Protein AF-A0A1G2GUV9-F1 (afdb_monomer)

pLDDT: mean 83.11, std 17.22, range [47.56, 98.5]

Foldseek 3Di:
DDPPDPPPPPDPDCLVVLVVVLVVVLVVLVVCVVVVVDPPVRSVVPNVVSVVVVVVSVVCPVVDPRD

Mean predicted aligned error: 8.71 Å

Organism: NCBI:txid1802126

Secondary structure (DSSP, 8-state):
------------SHHHHHHHHHHHHHHHHHHHHHTTSS-HHHHHHHHHHHHHHHHHHHHTGGG-TT-

Structure (mmCIF, N/CA/C/O backbone):
data_AF-A0A1G2GUV9-F1
#
_entry.id   AF-A0A1G2GUV9-F1
#
loop_
_atom_site.group_PDB
_atom_site.id
_atom_site.type_symbol
_atom_site.label_atom_id
_atom_site.label_alt_id
_atom_site.label_comp_id
_atom_site.label_asym_id
_atom_site.label_entity_id
_atom_site.label_seq_id
_atom_site.pdbx_PDB_ins_code
_atom_si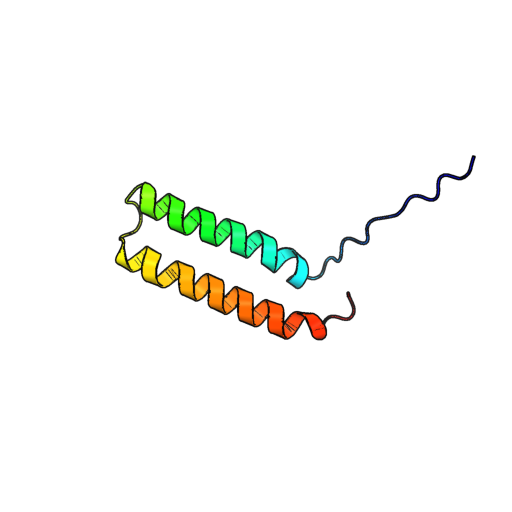te.Cartn_x
_atom_site.Cartn_y
_atom_site.Cartn_z
_atom_site.occupancy
_atom_site.B_iso_or_equiv
_atom_site.auth_seq_id
_atom_site.auth_comp_id
_atom_site.auth_asym_id
_atom_site.auth_atom_id
_atom_site.pdbx_PDB_model_num
ATOM 1 N N . MET A 1 1 ? 40.071 -13.344 18.091 1.00 49.09 1 MET A N 1
ATOM 2 C CA . MET A 1 1 ? 38.783 -12.637 18.229 1.00 49.09 1 MET A CA 1
ATOM 3 C C . MET A 1 1 ? 38.589 -11.878 16.936 1.00 49.09 1 MET A C 1
ATOM 5 O O . MET A 1 1 ? 39.222 -10.849 16.774 1.00 49.09 1 MET A O 1
ATOM 9 N N . ASP A 1 2 ? 37.825 -12.425 15.997 1.00 47.56 2 ASP A N 1
ATOM 10 C CA . ASP A 1 2 ? 37.562 -11.750 14.726 1.00 47.56 2 ASP A CA 1
ATOM 11 C C . ASP A 1 2 ? 36.046 -11.687 14.545 1.00 47.56 2 ASP A C 1
ATOM 13 O O . ASP A 1 2 ? 35.382 -12.695 14.305 1.00 47.56 2 ASP A O 1
ATOM 17 N N . GLN A 1 3 ? 35.482 -10.519 14.849 1.00 50.16 3 GLN A N 1
ATOM 18 C CA . GLN A 1 3 ? 34.059 -10.254 14.699 1.00 50.16 3 GLN A CA 1
ATOM 19 C C . GLN A 1 3 ? 33.812 -9.812 13.260 1.00 50.16 3 GLN A C 1
ATOM 21 O O . GLN A 1 3 ? 33.861 -8.622 12.952 1.00 50.16 3 GLN A O 1
ATOM 26 N N . THR A 1 4 ? 33.535 -10.765 12.371 1.00 49.16 4 THR A N 1
ATOM 27 C CA . THR A 1 4 ? 33.053 -10.460 11.022 1.00 49.16 4 THR A CA 1
ATOM 28 C C . THR A 1 4 ? 31.618 -9.944 11.129 1.00 49.16 4 THR A C 1
ATOM 30 O O . THR A 1 4 ? 30.649 -10.700 11.128 1.00 49.16 4 THR A O 1
ATOM 33 N N . GLN A 1 5 ? 31.486 -8.630 11.301 1.00 51.75 5 GLN A N 1
ATOM 34 C CA . GLN A 1 5 ? 30.210 -7.931 11.296 1.00 51.75 5 GLN A CA 1
ATOM 35 C C . GLN A 1 5 ? 29.555 -8.102 9.919 1.00 51.75 5 GLN A C 1
ATOM 37 O O . GLN A 1 5 ? 30.003 -7.532 8.924 1.00 51.75 5 GLN A O 1
ATOM 42 N N . THR A 1 6 ? 28.473 -8.876 9.852 1.00 51.94 6 THR A N 1
ATOM 43 C CA . THR A 1 6 ? 27.519 -8.861 8.738 1.00 51.94 6 THR A CA 1
ATOM 44 C C . THR A 1 6 ? 26.880 -7.476 8.663 1.00 51.94 6 THR A C 1
ATOM 46 O O . THR A 1 6 ? 25.844 -7.221 9.275 1.00 51.94 6 THR A O 1
ATOM 49 N N . GLN A 1 7 ? 27.515 -6.553 7.939 1.00 50.97 7 GLN A N 1
ATOM 50 C CA . GLN A 1 7 ? 26.909 -5.279 7.566 1.00 50.97 7 GLN A CA 1
ATOM 51 C C . GLN A 1 7 ? 25.692 -5.579 6.685 1.00 50.97 7 GLN A C 1
ATOM 53 O O . GLN A 1 7 ? 25.825 -5.940 5.514 1.00 50.97 7 GLN A O 1
ATOM 58 N N . GLY A 1 8 ? 24.496 -5.479 7.267 1.00 55.22 8 GLY A N 1
ATOM 59 C CA . GLY A 1 8 ? 23.243 -5.539 6.529 1.00 55.22 8 GLY A CA 1
ATOM 60 C C . GLY A 1 8 ? 23.251 -4.446 5.467 1.00 55.22 8 GLY A C 1
ATOM 61 O O . GLY A 1 8 ? 23.217 -3.262 5.794 1.00 55.22 8 GLY A O 1
ATOM 62 N N . LYS A 1 9 ? 23.353 -4.839 4.196 1.00 56.41 9 LYS A N 1
ATOM 63 C CA . LYS A 1 9 ? 23.347 -3.926 3.051 1.00 56.41 9 LYS A CA 1
ATOM 64 C C . LYS A 1 9 ? 21.973 -3.258 2.968 1.00 56.41 9 LYS A C 1
ATOM 66 O O . LYS A 1 9 ? 21.061 -3.780 2.335 1.00 56.41 9 LYS A O 1
ATOM 71 N N . THR A 1 10 ? 21.793 -2.117 3.625 1.00 58.25 10 THR A N 1
ATOM 72 C CA . THR A 1 10 ? 20.617 -1.272 3.422 1.00 58.25 10 THR A CA 1
ATOM 73 C C . THR A 1 10 ? 20.732 -0.655 2.031 1.00 58.25 10 THR A C 1
ATOM 75 O O . THR A 1 10 ? 21.524 0.257 1.806 1.00 58.25 10 THR A O 1
ATOM 78 N N . CYS A 1 11 ? 19.981 -1.167 1.050 1.00 64.81 11 CYS A N 1
ATOM 79 C CA . CYS A 1 11 ? 19.937 -0.490 -0.243 1.00 64.81 11 CYS A CA 1
ATOM 80 C C . CYS A 1 11 ? 19.246 0.872 -0.067 1.00 64.81 11 CYS A C 1
ATOM 82 O O . CYS A 1 11 ? 18.111 0.918 0.417 1.00 64.81 11 CYS A O 1
ATOM 84 N N . PRO A 1 12 ? 19.860 1.984 -0.507 1.00 66.00 12 PRO A N 1
ATOM 85 C CA . PRO A 1 12 ? 19.221 3.299 -0.477 1.00 66.00 12 PRO A CA 1
ATOM 86 C C . PRO A 1 12 ? 18.124 3.449 -1.541 1.00 66.00 12 PRO A C 1
ATOM 88 O O . PRO A 1 12 ? 17.410 4.451 -1.556 1.00 66.00 12 PRO A O 1
ATOM 91 N N . CYS A 1 13 ? 17.995 2.480 -2.450 1.00 73.12 13 CYS A N 1
ATOM 92 C CA . CYS A 1 13 ? 17.085 2.552 -3.573 1.00 73.12 13 CYS A CA 1
ATOM 93 C C . CYS A 1 13 ? 15.611 2.574 -3.109 1.00 73.12 13 CYS A C 1
ATOM 95 O O . CYS A 1 13 ? 15.211 1.751 -2.280 1.00 73.12 13 CYS A O 1
ATOM 97 N N . PRO A 1 14 ? 14.772 3.476 -3.663 1.00 72.62 14 PRO A N 1
ATOM 98 C CA . PRO A 1 14 ? 13.387 3.654 -3.220 1.00 72.62 14 PRO A CA 1
ATOM 99 C C . PRO A 1 14 ? 12.532 2.385 -3.280 1.00 72.62 14 PRO A C 1
ATOM 101 O O . PRO A 1 14 ? 11.588 2.253 -2.509 1.00 72.62 14 PRO A O 1
ATOM 104 N N . HIS A 1 15 ? 12.865 1.434 -4.159 1.00 72.56 15 HIS A N 1
ATOM 105 C CA . HIS A 1 15 ? 12.057 0.234 -4.367 1.00 72.56 15 HIS A CA 1
ATOM 106 C C . HIS A 1 15 ? 11.958 -0.656 -3.110 1.00 72.56 15 HIS A C 1
ATOM 108 O O . HIS A 1 15 ? 10.876 -1.155 -2.816 1.00 72.56 15 HIS A O 1
ATOM 114 N N . HIS A 1 16 ? 13.017 -0.774 -2.295 1.00 73.56 16 HIS A N 1
ATOM 115 C CA . HIS A 1 16 ? 12.934 -1.537 -1.037 1.00 73.56 16 HIS A CA 1
ATOM 116 C C . HIS A 1 16 ? 12.187 -0.787 0.069 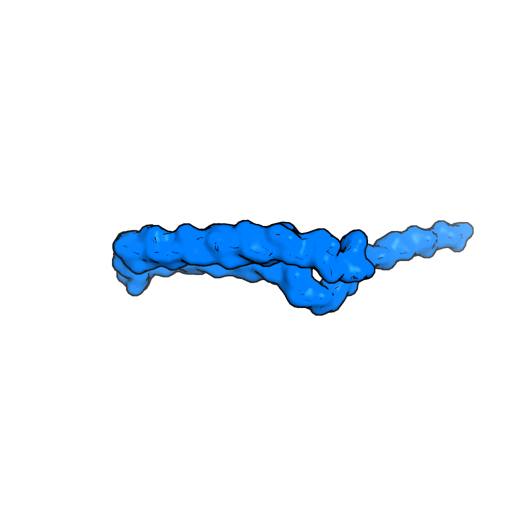1.00 73.56 16 HIS A C 1
ATOM 118 O O . HIS A 1 16 ? 11.657 -1.412 0.985 1.00 73.56 16 HIS A O 1
ATOM 124 N N . LYS A 1 17 ? 12.115 0.548 -0.014 1.00 80.88 17 LYS A N 1
ATOM 125 C CA . LYS A 1 17 ? 11.292 1.365 0.891 1.00 80.88 17 LYS A CA 1
ATOM 126 C C . LYS A 1 17 ? 9.825 1.403 0.463 1.00 80.88 17 LYS A C 1
ATOM 128 O O . LYS A 1 17 ? 8.971 1.723 1.280 1.00 80.88 17 LYS A O 1
ATOM 133 N N . MET A 1 18 ? 9.515 1.043 -0.781 1.00 87.06 18 MET A N 1
ATOM 134 C CA . MET A 1 18 ? 8.158 1.124 -1.316 1.00 87.06 18 MET A CA 1
ATOM 135 C C . MET A 1 18 ? 7.206 0.126 -0.652 1.00 87.06 18 MET A C 1
ATOM 137 O O . MET A 1 18 ? 6.092 0.492 -0.294 1.00 87.06 18 MET A O 1
ATOM 141 N N . THR A 1 19 ? 7.659 -1.111 -0.422 1.00 87.06 19 THR A N 1
ATOM 142 C CA . THR A 1 19 ? 6.841 -2.142 0.241 1.00 87.06 19 THR A CA 1
ATOM 143 C C . THR A 1 19 ? 6.367 -1.702 1.636 1.00 87.06 19 THR A C 1
ATOM 145 O O . THR A 1 19 ? 5.156 -1.692 1.857 1.00 87.06 19 THR A O 1
ATOM 148 N N . PRO A 1 20 ? 7.246 -1.293 2.577 1.00 90.06 20 PRO A N 1
ATOM 149 C CA . PRO A 1 20 ? 6.783 -0.857 3.893 1.00 90.06 20 PRO A CA 1
ATOM 150 C C . PRO A 1 20 ? 5.907 0.401 3.826 1.00 90.06 20 PRO A C 1
ATOM 152 O O . PRO A 1 20 ? 4.936 0.489 4.571 1.00 90.06 20 PRO A O 1
ATOM 155 N N . ILE A 1 21 ? 6.182 1.342 2.912 1.00 92.75 21 ILE A N 1
ATOM 156 C CA . ILE A 1 21 ? 5.328 2.525 2.715 1.00 92.75 21 ILE A CA 1
ATOM 157 C C . ILE A 1 21 ? 3.911 2.116 2.296 1.00 92.75 21 ILE A C 1
ATOM 159 O O . ILE A 1 21 ? 2.945 2.611 2.869 1.00 92.75 21 ILE A O 1
ATOM 163 N N . LEU A 1 22 ? 3.769 1.192 1.343 1.00 93.88 22 LEU A N 1
ATOM 164 C CA . LEU A 1 22 ? 2.456 0.724 0.892 1.00 93.88 22 LEU A CA 1
ATOM 165 C C . LEU A 1 22 ? 1.669 0.040 2.010 1.00 93.88 22 LEU A C 1
ATOM 167 O O . LEU A 1 22 ? 0.475 0.290 2.144 1.00 93.88 22 LEU A O 1
ATOM 171 N N . VAL A 1 23 ? 2.334 -0.762 2.847 1.00 95.00 23 VAL A N 1
ATOM 172 C CA . VAL A 1 23 ? 1.693 -1.380 4.018 1.00 95.00 23 VAL A CA 1
ATOM 173 C C . VAL A 1 23 ? 1.170 -0.312 4.982 1.00 95.00 23 VAL A C 1
ATOM 175 O O . VAL A 1 23 ? 0.036 -0.412 5.447 1.00 95.00 23 VAL A O 1
ATOM 178 N N . VAL A 1 24 ? 1.960 0.735 5.245 1.00 97.50 24 VAL A N 1
ATOM 179 C CA . VAL A 1 24 ? 1.532 1.856 6.096 1.00 97.50 24 VAL A CA 1
ATOM 180 C C . VAL A 1 24 ? 0.333 2.581 5.487 1.00 97.50 24 VAL A C 1
ATOM 182 O O . VAL A 1 24 ? -0.635 2.836 6.197 1.00 97.50 24 VAL A O 1
ATOM 185 N N . LEU A 1 25 ? 0.357 2.876 4.184 1.00 97.56 25 LEU A N 1
ATOM 186 C CA . LEU A 1 25 ? -0.746 3.567 3.509 1.00 97.56 25 LEU A CA 1
ATOM 187 C C . LEU A 1 25 ? -2.045 2.758 3.537 1.00 97.56 25 LEU A C 1
ATOM 189 O O . LEU A 1 25 ? -3.097 3.329 3.804 1.00 97.56 25 LEU A O 1
ATOM 193 N N . ILE A 1 26 ? -1.971 1.440 3.329 1.00 97.56 26 ILE A N 1
ATOM 194 C CA . ILE A 1 26 ? -3.135 0.552 3.442 1.00 97.56 26 ILE A CA 1
ATOM 195 C C . ILE A 1 26 ? -3.695 0.594 4.871 1.00 97.56 26 ILE A C 1
ATOM 197 O O . ILE A 1 26 ? -4.899 0.746 5.058 1.00 97.56 26 ILE A O 1
ATOM 201 N N . GLY A 1 27 ? -2.834 0.509 5.889 1.00 97.88 27 GLY A N 1
ATOM 202 C CA . GLY A 1 27 ? -3.265 0.609 7.285 1.00 97.88 27 GLY A CA 1
ATOM 203 C C . GLY A 1 27 ? -3.932 1.950 7.613 1.00 97.88 27 GLY A C 1
ATOM 204 O O . GLY A 1 27 ? -4.959 1.971 8.289 1.00 97.88 27 GLY A O 1
ATOM 205 N N . VAL A 1 28 ? -3.381 3.059 7.109 1.00 98.50 28 VAL A N 1
ATOM 206 C CA . VAL A 1 28 ? -3.956 4.403 7.280 1.00 98.50 28 VAL A CA 1
ATOM 207 C C . VAL A 1 28 ? -5.320 4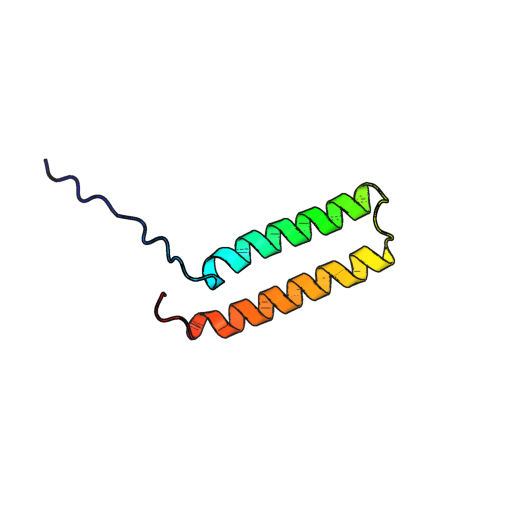.513 6.598 1.00 98.50 28 VAL A C 1
ATOM 209 O O . VAL A 1 28 ? -6.246 5.020 7.220 1.00 98.50 28 VAL A O 1
ATOM 212 N N . ASP A 1 29 ? -5.469 4.012 5.371 1.00 98.19 29 ASP A N 1
ATOM 213 C CA . ASP A 1 29 ? -6.739 4.035 4.633 1.00 98.19 29 ASP A CA 1
ATOM 214 C C . ASP A 1 29 ? -7.869 3.350 5.421 1.00 98.19 29 ASP A C 1
ATOM 216 O O . ASP A 1 29 ? -8.902 3.959 5.715 1.00 98.19 29 ASP A O 1
ATOM 220 N N . PHE A 1 30 ? -7.629 2.123 5.894 1.00 98.00 30 PHE A N 1
ATOM 221 C CA . PHE A 1 30 ? -8.604 1.402 6.716 1.00 98.00 30 PHE A CA 1
ATOM 222 C C . PHE A 1 30 ? -8.861 2.070 8.074 1.00 98.00 30 PHE A C 1
ATOM 224 O O . PHE A 1 30 ? -10.003 2.082 8.537 1.00 98.00 30 PHE A O 1
ATOM 231 N N . LEU A 1 31 ? -7.837 2.651 8.710 1.00 98.44 31 LEU A N 1
ATOM 232 C CA . LEU A 1 31 ? -7.997 3.370 9.978 1.00 98.44 31 LEU A CA 1
ATOM 233 C C . LEU A 1 31 ? -8.884 4.612 9.815 1.00 98.44 31 LEU A C 1
ATOM 235 O O . LEU A 1 31 ? -9.763 4.857 10.641 1.00 98.44 31 LEU A O 1
ATOM 239 N N . LEU A 1 32 ? -8.690 5.376 8.737 1.00 98.31 32 LEU A N 1
ATOM 240 C CA . LEU A 1 32 ? -9.519 6.541 8.431 1.00 98.31 32 LEU A CA 1
ATOM 241 C C . LEU A 1 32 ? -10.964 6.142 8.099 1.00 98.31 32 LEU A C 1
ATOM 243 O O . LEU A 1 32 ? -11.896 6.840 8.507 1.00 98.31 32 LEU A O 1
ATOM 247 N N . GLY A 1 33 ? -11.160 5.003 7.429 1.00 97.81 33 GLY A N 1
ATOM 248 C CA . GLY A 1 33 ? -12.479 4.391 7.257 1.00 97.81 33 GLY A CA 1
ATOM 249 C C . GLY A 1 33 ? -13.146 4.034 8.585 1.00 97.81 33 GLY A C 1
ATOM 250 O O . GLY A 1 33 ? -14.307 4.368 8.807 1.00 97.81 33 GLY A O 1
ATOM 251 N N . ALA A 1 34 ? -12.405 3.417 9.510 1.00 98.06 34 ALA A N 1
ATOM 252 C CA . ALA A 1 34 ? -12.920 3.027 10.824 1.00 98.06 34 ALA A CA 1
ATOM 253 C C . ALA A 1 34 ? -13.342 4.229 11.690 1.00 98.06 34 ALA A C 1
ATOM 255 O O . ALA A 1 34 ? -14.285 4.128 12.474 1.00 98.06 34 ALA A O 1
ATOM 256 N N . PHE A 1 35 ? -12.683 5.379 11.529 1.00 98.38 35 PHE A N 1
ATOM 257 C CA . PHE A 1 35 ? -13.064 6.633 12.188 1.00 98.38 35 PHE A CA 1
ATOM 258 C C . PHE A 1 35 ? -14.169 7.411 11.463 1.00 98.38 35 PHE A C 1
ATOM 260 O O . PHE A 1 35 ? -14.508 8.511 11.896 1.00 98.38 35 PHE A O 1
ATOM 267 N N . ASN A 1 36 ? -14.751 6.857 10.391 1.00 96.88 36 ASN A N 1
ATOM 268 C CA . ASN A 1 36 ? -15.720 7.537 9.523 1.00 96.88 36 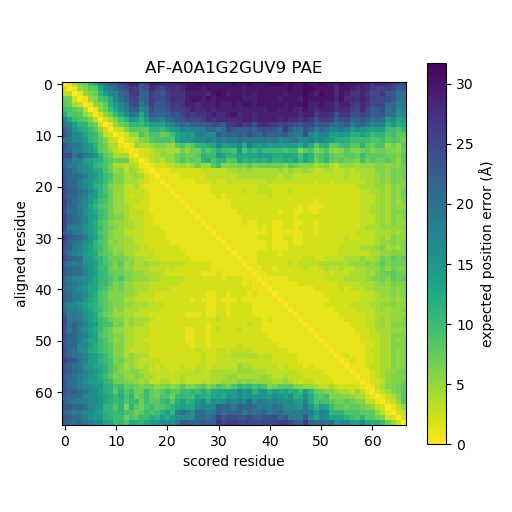ASN A CA 1
ATOM 269 C C . ASN A 1 36 ? -15.202 8.879 8.969 1.00 96.88 36 ASN A C 1
ATOM 271 O O . ASN A 1 36 ? -15.987 9.777 8.667 1.00 96.88 36 ASN A O 1
ATOM 275 N N . ILE A 1 37 ? -13.879 9.030 8.842 1.00 98.12 37 ILE A N 1
ATOM 276 C CA . ILE A 1 37 ? -13.260 10.191 8.188 1.00 98.12 37 ILE A CA 1
ATOM 277 C C . ILE A 1 37 ? -13.379 10.041 6.666 1.00 98.12 37 ILE A C 1
ATOM 279 O O . ILE A 1 37 ? -13.620 11.019 5.963 1.00 98.12 37 ILE A O 1
ATOM 283 N N . LEU A 1 38 ? -13.228 8.812 6.162 1.00 97.19 38 LEU A N 1
ATOM 284 C CA . LEU A 1 38 ? -13.461 8.454 4.763 1.00 97.19 38 LEU A CA 1
ATOM 285 C C . LEU A 1 38 ? -14.782 7.697 4.625 1.00 97.19 38 LEU A C 1
ATOM 287 O O . LEU A 1 38 ? -15.143 6.908 5.500 1.00 97.19 38 LEU A O 1
ATOM 291 N N . THR A 1 39 ? -15.489 7.904 3.509 1.00 97.62 39 THR A N 1
ATOM 292 C CA . THR A 1 39 ? -16.687 7.109 3.211 1.00 97.62 39 THR A CA 1
ATOM 293 C C . THR A 1 39 ? -16.304 5.667 2.871 1.00 97.62 39 THR A C 1
ATOM 295 O O . THR A 1 39 ? -15.193 5.424 2.381 1.00 97.62 39 THR A O 1
ATOM 298 N N . PRO A 1 40 ? -17.219 4.698 3.053 1.00 97.00 40 PRO A N 1
ATOM 299 C CA . PRO A 1 40 ? -16.981 3.320 2.641 1.00 97.00 40 PRO A CA 1
ATOM 300 C C . PRO A 1 40 ? -16.610 3.194 1.159 1.00 97.00 40 PRO A C 1
ATOM 302 O O . PRO A 1 40 ? -15.721 2.408 0.837 1.00 97.00 40 PRO A O 1
ATOM 305 N N . GLU A 1 41 ? -17.221 3.984 0.263 1.00 98.00 41 GLU A N 1
ATOM 306 C CA . GLU A 1 41 ? -16.851 3.956 -1.161 1.00 98.00 41 GLU A CA 1
ATOM 307 C C . GLU A 1 41 ? -15.420 4.453 -1.383 1.00 98.00 41 GLU A C 1
ATOM 309 O O . GLU A 1 41 ? -14.697 3.905 -2.211 1.00 98.00 41 GLU A O 1
ATOM 314 N N . THR A 1 42 ? -14.987 5.460 -0.620 1.00 97.69 42 THR A N 1
ATOM 315 C CA . THR A 1 42 ? -13.640 6.028 -0.742 1.00 97.69 42 THR A CA 1
ATOM 316 C C . THR A 1 42 ? -12.578 4.996 -0.369 1.00 97.69 42 THR A C 1
ATOM 318 O O . THR A 1 42 ? -11.659 4.759 -1.150 1.00 97.69 42 THR A O 1
ATOM 321 N N . VAL A 1 43 ? -12.743 4.317 0.771 1.00 97.88 43 VAL A N 1
ATOM 322 C CA . VAL A 1 43 ? -11.834 3.237 1.200 1.00 97.88 43 VAL A CA 1
ATOM 323 C C . VAL A 1 43 ? -11.829 2.110 0.168 1.00 97.88 43 VAL A C 1
ATOM 325 O O . VAL A 1 43 ? -10.767 1.671 -0.263 1.00 97.88 43 VAL A O 1
ATOM 328 N N . GLN A 1 44 ? -13.009 1.691 -0.312 1.00 97.62 44 GLN A N 1
ATOM 329 C CA . GLN A 1 44 ? -13.141 0.650 -1.340 1.00 97.62 44 GLN A CA 1
ATOM 330 C C . GLN A 1 44 ? -12.426 0.983 -2.658 1.00 97.62 44 GLN A C 1
ATOM 332 O O . GLN A 1 44 ? -12.082 0.059 -3.392 1.00 97.62 44 GLN A O 1
ATOM 337 N N . ILE A 1 45 ? -12.188 2.262 -2.954 1.00 98.12 45 ILE A N 1
ATOM 338 C CA . ILE A 1 45 ? -11.442 2.714 -4.135 1.00 98.12 45 ILE A CA 1
ATOM 339 C C . ILE A 1 45 ? -9.941 2.855 -3.843 1.00 98.12 45 ILE A C 1
ATOM 341 O O . ILE A 1 45 ? -9.128 2.539 -4.712 1.00 98.12 45 ILE A O 1
ATOM 345 N N . ILE A 1 46 ? -9.547 3.320 -2.655 1.00 97.94 46 ILE A N 1
ATOM 346 C CA . ILE A 1 46 ? -8.139 3.599 -2.330 1.00 97.94 46 ILE A CA 1
ATOM 347 C C . ILE A 1 46 ? -7.332 2.308 -2.160 1.00 97.94 46 ILE A C 1
ATOM 349 O O . ILE A 1 46 ? -6.280 2.167 -2.795 1.00 97.94 46 ILE A O 1
ATOM 353 N N . TRP A 1 47 ? -7.796 1.347 -1.354 1.00 97.00 47 TRP A N 1
ATOM 354 C CA . TRP A 1 47 ? -7.002 0.143 -1.077 1.00 97.00 47 TRP A CA 1
ATOM 355 C C . TRP A 1 47 ? -6.651 -0.677 -2.340 1.00 97.00 47 TRP A C 1
ATOM 357 O O . TRP A 1 47 ? -5.492 -1.094 -2.451 1.00 97.00 47 TRP A O 1
ATOM 367 N N . PRO A 1 48 ? -7.535 -0.868 -3.350 1.00 97.62 48 PRO A N 1
ATOM 368 C CA . PRO A 1 48 ? -7.169 -1.570 -4.577 1.00 97.62 48 PRO A CA 1
ATOM 369 C C . PRO A 1 48 ? -6.130 -0.803 -5.394 1.00 97.62 48 PRO A C 1
ATOM 371 O O . PRO A 1 48 ? -5.235 -1.420 -5.969 1.00 97.62 48 PRO A O 1
ATOM 374 N N . ILE A 1 49 ? -6.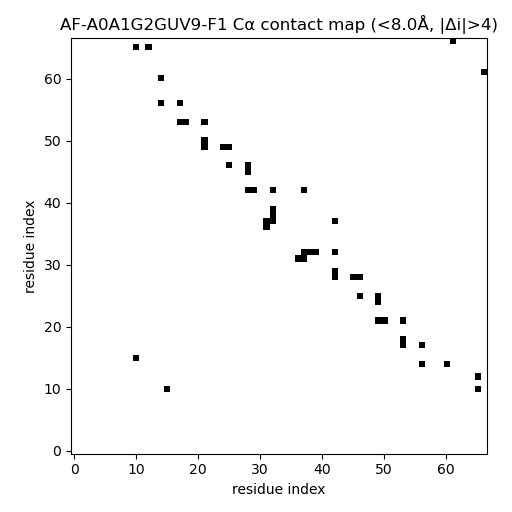197 0.534 -5.421 1.00 97.88 49 ILE A N 1
ATOM 375 C CA . ILE A 1 49 ? -5.186 1.368 -6.087 1.00 97.88 49 ILE A CA 1
ATOM 376 C C . ILE A 1 49 ? -3.818 1.152 -5.431 1.00 97.88 49 ILE A C 1
ATOM 378 O O . ILE A 1 49 ? -2.829 0.926 -6.134 1.00 97.88 49 ILE A O 1
ATOM 382 N N . LEU A 1 50 ? -3.755 1.153 -4.096 1.00 96.75 50 LEU A N 1
ATOM 383 C CA . LEU A 1 50 ? -2.517 0.883 -3.356 1.00 96.75 50 LEU A CA 1
ATOM 384 C C . LEU A 1 50 ? -1.964 -0.518 -3.664 1.00 96.75 50 LEU A C 1
ATOM 386 O O . LEU A 1 50 ? -0.759 -0.670 -3.880 1.00 96.75 50 LEU A O 1
ATOM 390 N N . VAL A 1 51 ? -2.831 -1.530 -3.762 1.00 96.38 51 VAL A N 1
ATOM 391 C CA . VAL A 1 51 ? -2.439 -2.895 -4.155 1.00 96.38 51 VAL A CA 1
ATOM 392 C C . VAL A 1 51 ? -1.895 -2.940 -5.585 1.00 96.38 51 VAL A C 1
ATOM 394 O O . VAL A 1 51 ? -0.858 -3.565 -5.815 1.00 96.38 51 VAL A O 1
ATOM 397 N N . ILE A 1 52 ? -2.531 -2.254 -6.540 1.00 96.62 52 ILE A N 1
ATOM 398 C CA . ILE A 1 52 ? -2.064 -2.183 -7.935 1.00 96.62 52 ILE A CA 1
ATOM 399 C C . ILE A 1 52 ? -0.676 -1.542 -8.001 1.00 96.62 52 ILE A C 1
ATOM 401 O O . ILE A 1 52 ? 0.222 -2.092 -8.641 1.00 96.62 52 ILE A O 1
ATOM 405 N N . ILE A 1 53 ? -0.465 -0.423 -7.303 1.00 93.75 53 ILE A N 1
ATOM 406 C CA . ILE A 1 53 ? 0.850 0.229 -7.217 1.00 93.75 53 ILE A 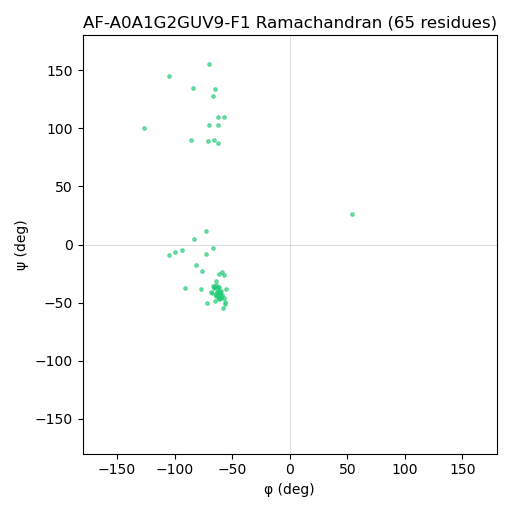CA 1
ATOM 407 C C . ILE A 1 53 ? 1.883 -0.739 -6.625 1.00 93.75 53 ILE A C 1
ATOM 409 O O . ILE A 1 53 ? 2.980 -0.875 -7.171 1.00 93.75 53 ILE A O 1
ATOM 413 N N . GLY A 1 54 ? 1.526 -1.475 -5.569 1.00 91.69 54 GLY A N 1
ATOM 414 C CA 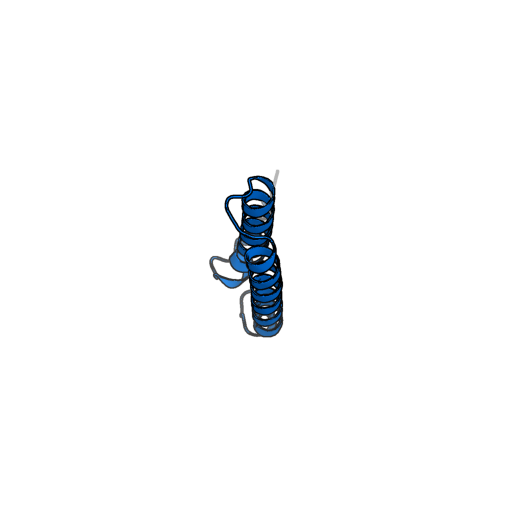. GLY A 1 54 ? 2.369 -2.528 -5.001 1.00 91.69 54 GLY A CA 1
ATOM 415 C C . GLY A 1 54 ? 2.758 -3.599 -6.010 1.00 91.69 54 GLY A C 1
ATOM 416 O O . GLY A 1 54 ? 3.948 -3.870 -6.183 1.00 91.69 54 GLY A O 1
ATOM 417 N N . GLY A 1 55 ? 1.786 -4.133 -6.747 1.00 91.00 55 GLY A N 1
ATOM 418 C CA . GLY A 1 55 ? 2.029 -5.087 -7.827 1.00 91.00 55 GLY A CA 1
ATOM 419 C C . GLY A 1 55 ? 2.975 -4.535 -8.896 1.00 91.00 55 GLY A C 1
ATOM 420 O O . GLY A 1 55 ? 3.952 -5.191 -9.255 1.00 91.00 55 GLY A O 1
ATOM 421 N N . LEU A 1 56 ? 2.760 -3.297 -9.350 1.00 90.56 56 LEU A N 1
ATOM 422 C CA . LEU A 1 56 ? 3.626 -2.644 -10.339 1.00 90.56 56 LEU A CA 1
ATOM 423 C C . LEU A 1 56 ? 5.057 -2.449 -9.827 1.00 90.56 56 LEU A C 1
ATOM 425 O O . LEU A 1 56 ? 6.015 -2.590 -10.591 1.00 90.56 56 LEU A O 1
ATOM 429 N N . THR A 1 57 ? 5.229 -2.136 -8.543 1.00 86.12 57 THR A N 1
ATOM 430 C CA . THR A 1 57 ? 6.568 -1.985 -7.955 1.00 86.12 57 THR A CA 1
ATOM 431 C C . THR A 1 57 ? 7.288 -3.328 -7.887 1.00 86.12 57 THR A C 1
ATOM 433 O O . THR A 1 57 ? 8.448 -3.397 -8.289 1.00 86.12 57 THR A O 1
ATOM 436 N N . LYS A 1 58 ? 6.572 -4.402 -7.523 1.00 84.19 58 LYS A N 1
ATOM 437 C CA . LYS A 1 58 ? 7.068 -5.787 -7.507 1.00 84.19 58 LYS A CA 1
ATOM 438 C C . LYS A 1 58 ? 7.506 -6.272 -8.889 1.00 84.19 58 LYS A C 1
ATOM 440 O O . LYS A 1 58 ? 8.585 -6.840 -9.020 1.00 84.19 58 LYS A O 1
ATOM 445 N N . LEU A 1 59 ? 6.731 -5.976 -9.934 1.00 86.44 59 LEU A N 1
ATOM 446 C CA . LEU A 1 59 ? 7.096 -6.314 -11.318 1.00 86.44 59 LEU A CA 1
ATOM 447 C C . LEU A 1 59 ? 8.394 -5.627 -11.782 1.00 86.44 59 LEU A C 1
ATOM 449 O O . LEU A 1 59 ? 9.081 -6.139 -12.663 1.00 86.44 59 LEU A O 1
ATOM 453 N N . ASN A 1 60 ? 8.751 -4.488 -11.185 1.00 79.38 60 ASN A N 1
ATOM 454 C CA . ASN A 1 60 ? 9.962 -3.740 -11.518 1.00 79.38 60 ASN A CA 1
ATOM 455 C C . ASN A 1 60 ? 11.179 -4.089 -10.636 1.00 79.38 60 ASN A C 1
ATOM 457 O O . ASN A 1 60 ? 12.273 -3.595 -10.918 1.00 79.38 60 ASN A O 1
ATOM 461 N N . GLU A 1 61 ? 11.039 -4.939 -9.608 1.00 72.06 61 GLU A N 1
ATOM 462 C CA . GLU A 1 61 ? 12.139 -5.281 -8.682 1.00 72.06 61 GLU A CA 1
ATOM 463 C C . GLU A 1 61 ? 13.323 -5.949 -9.397 1.00 72.06 61 GLU A C 1
ATOM 465 O O . GLU A 1 61 ? 14.473 -5.607 -9.127 1.00 72.06 61 GLU A O 1
ATOM 470 N N . GLY A 1 62 ? 13.065 -6.791 -10.405 1.00 66.44 62 GLY A N 1
ATOM 471 C CA . GLY A 1 62 ? 14.109 -7.453 -11.203 1.00 66.44 62 GLY A CA 1
ATOM 472 C C . GLY A 1 62 ? 14.960 -6.518 -12.077 1.00 66.44 62 GLY A C 1
ATOM 473 O O . GLY A 1 62 ? 15.880 -6.976 -12.750 1.00 66.44 62 GL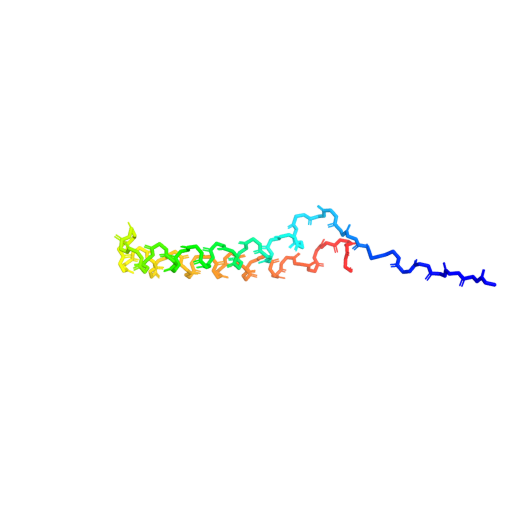Y A O 1
ATOM 474 N N . ARG A 1 63 ? 14.665 -5.210 -12.097 1.00 67.50 63 ARG A N 1
ATOM 475 C CA . ARG A 1 63 ? 15.427 -4.196 -12.848 1.00 67.50 63 ARG A CA 1
ATOM 476 C C . ARG A 1 63 ? 16.414 -3.406 -11.977 1.00 67.50 63 ARG A C 1
ATOM 478 O O . ARG A 1 63 ? 17.184 -2.615 -12.526 1.00 67.50 63 ARG A O 1
ATOM 485 N N . CYS A 1 64 ? 16.411 -3.581 -10.651 1.00 68.62 64 CYS A N 1
ATOM 486 C CA . CYS A 1 64 ? 17.393 -2.939 -9.766 1.00 68.62 64 CYS A CA 1
ATOM 487 C C . CYS A 1 64 ? 18.679 -3.772 -9.718 1.00 68.62 64 CYS A C 1
ATOM 489 O O . CYS A 1 64 ? 18.625 -4.967 -9.470 1.00 68.62 64 CYS A O 1
ATOM 491 N N . LYS A 1 65 ? 19.853 -3.138 -9.835 1.00 64.00 65 LYS A N 1
ATOM 492 C CA . LYS A 1 65 ? 21.176 -3.785 -9.631 1.00 64.00 65 LYS A CA 1
ATOM 493 C C . LYS A 1 65 ? 21.491 -4.099 -8.155 1.00 64.00 65 LYS A C 1
ATOM 495 O O . LYS A 1 65 ? 22.639 -4.301 -7.781 1.00 64.00 65 LYS A O 1
ATOM 500 N N . CYS A 1 66 ? 20.480 -3.980 -7.312 1.00 67.12 66 CYS A N 1
ATOM 501 C CA . CYS A 1 66 ? 20.561 -3.819 -5.869 1.00 67.12 66 CYS A CA 1
ATOM 502 C C . CYS A 1 66 ? 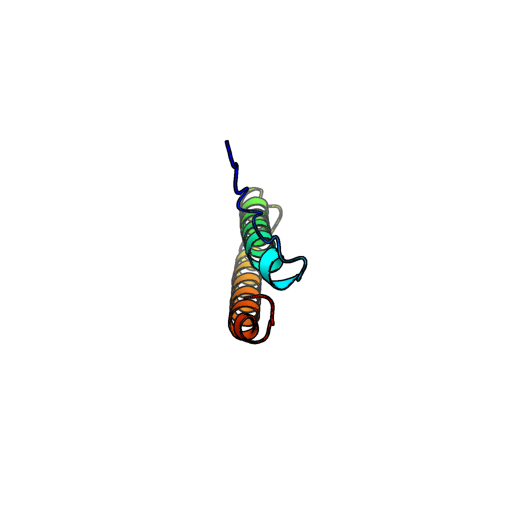20.206 -5.112 -5.128 1.00 67.12 66 CYS A C 1
ATOM 504 O O . CYS A 1 66 ? 20.344 -5.177 -3.906 1.00 67.12 66 CYS A O 1
ATOM 506 N N . CYS A 1 67 ? 19.718 -6.090 -5.889 1.00 57.44 67 CYS A N 1
ATOM 507 C CA . CYS A 1 67 ? 19.238 -7.395 -5.482 1.00 57.44 67 CYS A CA 1
ATOM 508 C C . CYS A 1 67 ? 20.034 -8.453 -6.240 1.00 57.44 67 CYS A C 1
ATOM 510 O O . CYS A 1 67 ? 20.265 -8.235 -7.452 1.00 57.44 67 CYS A O 1
#

Sequence (67 aa):
MDQTQTQGKTCPCPHHKMTPILVVLIGVDFLLGAFNILTPETVQIIWPILVIIGGLTKLNEGRCKCC

Radius of gyration: 17.3 Å; Cα contacts (8 Å, |Δi|>4): 26; chains: 1; bounding box: 56×23×31 Å

Solvent-accessible surface area (backbone atoms only — not comparable to full-atom values): 4212 Å² total; per-residue (Å²): 141,80,84,83,76,82,74,77,82,76,69,86,54,64,74,77,54,44,58,62,50,50,55,51,51,48,53,50,45,54,51,37,36,74,70,64,74,37,53,73,69,53,41,68,54,48,50,57,52,52,50,50,53,49,51,55,52,60,74,49,52,88,74,47,94,84,115